Protein AF-A0A8T4U9P0-F1 (afdb_monomer_lite)

Sequence (130 aa):
MNKRGIIFLGFILLGISFLSSMLTSEAIKPYTTTPEECNDGCLVSDKCIGIGQRLMINDTKYYCNQEENITLQKDLGLDCVENYECITLLCGNNKCIKIEKEEITKIEKTYLQKVLEKIKKIFFSLKPTL

Structure (mmCIF, N/CA/C/O backbone):
data_AF-A0A8T4U9P0-F1
#
_entry.id   AF-A0A8T4U9P0-F1
#
loop_
_atom_site.group_PDB
_atom_site.id
_atom_site.type_symbol
_atom_site.label_atom_id
_atom_site.label_alt_id
_atom_site.label_comp_id
_atom_site.label_asym_id
_atom_site.label_entity_id
_atom_site.label_seq_id
_atom_site.pdbx_PDB_ins_code
_atom_site.Cartn_x
_atom_site.Cartn_y
_atom_site.Cartn_z
_atom_site.occupancy
_atom_site.B_iso_or_equiv
_atom_site.auth_seq_id
_atom_site.auth_comp_id
_atom_site.auth_asym_id
_atom_site.auth_atom_id
_atom_site.pdbx_PDB_model_num
ATOM 1 N N . MET A 1 1 ? -3.966 60.603 -72.371 1.00 46.62 1 MET A N 1
ATOM 2 C CA . MET A 1 1 ? -3.757 59.151 -72.158 1.00 46.62 1 MET A CA 1
ATOM 3 C C . MET A 1 1 ? -3.113 58.927 -70.791 1.00 46.62 1 MET A C 1
ATOM 5 O O . MET A 1 1 ? -2.320 59.750 -70.355 1.00 46.62 1 MET A O 1
ATOM 9 N N . ASN A 1 2 ? -3.574 57.893 -70.085 1.00 41.75 2 ASN A N 1
ATOM 10 C CA . ASN A 1 2 ? -3.537 57.707 -68.627 1.00 41.75 2 ASN A CA 1
ATOM 11 C C . ASN A 1 2 ? -2.133 57.597 -67.992 1.00 41.75 2 ASN A C 1
ATOM 13 O O . ASN A 1 2 ? -1.449 56.598 -68.179 1.00 41.75 2 ASN A O 1
ATOM 17 N N . LYS A 1 3 ? -1.779 58.533 -67.097 1.00 50.19 3 LYS A N 1
ATOM 18 C CA . LYS A 1 3 ? -0.671 58.416 -66.116 1.00 50.19 3 LYS A CA 1
ATOM 19 C C . LYS A 1 3 ? -1.106 57.726 -64.804 1.00 50.19 3 LYS A C 1
ATOM 21 O O . LYS A 1 3 ? -0.676 58.105 -63.722 1.00 50.19 3 LYS A O 1
ATOM 26 N N . ARG A 1 4 ? -2.004 56.738 -64.873 1.00 48.19 4 ARG A N 1
ATOM 27 C CA . ARG A 1 4 ? -2.567 56.046 -63.690 1.00 48.19 4 ARG A CA 1
ATOM 28 C C . ARG A 1 4 ? -2.122 54.584 -63.534 1.00 48.19 4 ARG A C 1
ATOM 30 O O . ARG A 1 4 ? -2.615 53.901 -62.650 1.00 48.19 4 ARG A O 1
ATOM 37 N N . GLY A 1 5 ? -1.186 54.108 -64.359 1.00 48.00 5 GLY A N 1
ATOM 38 C CA . GLY A 1 5 ? -0.836 52.681 -64.437 1.00 48.00 5 GLY A CA 1
ATOM 39 C C . GLY A 1 5 ? 0.421 52.212 -63.696 1.00 48.00 5 GLY A C 1
ATOM 40 O O . GLY A 1 5 ? 0.679 51.019 -63.714 1.00 48.00 5 GLY A O 1
ATOM 41 N N . ILE A 1 6 ? 1.222 53.089 -63.076 1.00 50.56 6 ILE A N 1
ATOM 42 C CA . ILE A 1 6 ? 2.560 52.687 -62.571 1.00 50.56 6 ILE A CA 1
ATOM 43 C C . ILE A 1 6 ? 2.696 52.780 -61.040 1.00 50.56 6 ILE A C 1
ATOM 45 O O . ILE A 1 6 ? 3.602 52.190 -60.465 1.00 50.56 6 ILE A O 1
ATOM 49 N N . ILE A 1 7 ? 1.767 53.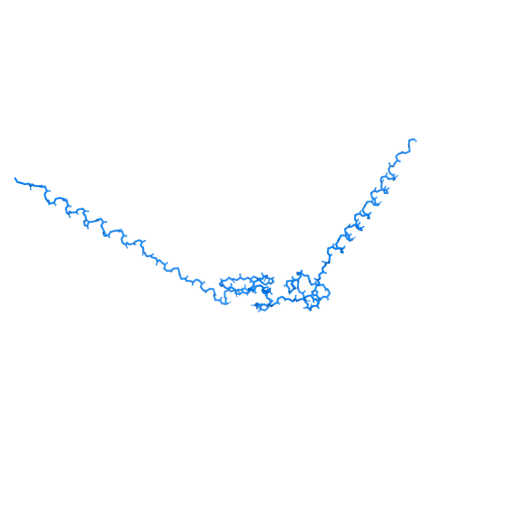428 -60.332 1.00 48.06 7 ILE A N 1
ATOM 50 C CA . ILE A 1 7 ? 1.916 53.644 -58.877 1.00 48.06 7 ILE A CA 1
ATOM 51 C C . ILE A 1 7 ? 1.301 52.506 -58.031 1.00 48.06 7 ILE A C 1
ATOM 53 O O . ILE A 1 7 ? 1.593 52.394 -56.846 1.00 48.06 7 ILE A O 1
ATOM 57 N N . PHE A 1 8 ? 0.528 51.589 -58.625 1.00 43.72 8 PHE A N 1
ATOM 58 C CA . PHE A 1 8 ? -0.126 50.496 -57.881 1.00 43.72 8 PHE A CA 1
ATOM 59 C C . PHE A 1 8 ? 0.629 49.155 -57.859 1.00 43.72 8 PHE A C 1
ATOM 61 O O . PHE A 1 8 ? 0.157 48.207 -57.242 1.00 43.72 8 PHE A O 1
ATOM 68 N N . LEU A 1 9 ? 1.811 49.068 -58.478 1.00 45.38 9 LEU A N 1
ATOM 69 C CA . LEU A 1 9 ? 2.640 47.849 -58.484 1.00 45.38 9 LEU A CA 1
ATOM 70 C C . LEU A 1 9 ? 3.842 47.908 -57.525 1.00 45.38 9 LEU A C 1
ATOM 72 O O . LEU A 1 9 ? 4.538 46.912 -57.365 1.00 45.38 9 LEU A O 1
ATOM 76 N N . GLY A 1 10 ? 4.075 49.043 -56.857 1.00 41.78 10 GLY A N 1
ATOM 77 C CA . GLY A 1 10 ? 5.191 49.205 -55.913 1.00 41.78 10 GLY A CA 1
ATOM 78 C C . GLY A 1 10 ? 4.884 48.793 -54.469 1.00 41.78 10 GLY A C 1
ATOM 79 O O . GLY A 1 10 ? 5.791 48.410 -53.740 1.00 41.78 10 GLY A O 1
ATOM 80 N N . PHE A 1 11 ? 3.617 48.829 -54.045 1.00 44.41 11 PHE A N 1
ATOM 81 C CA . PHE A 1 11 ? 3.250 48.556 -52.647 1.00 44.41 11 PHE A CA 1
ATOM 82 C C . PHE A 1 11 ? 2.800 47.116 -52.374 1.00 44.41 11 PHE A C 1
ATOM 84 O O . PHE A 1 11 ? 2.769 46.705 -51.218 1.00 44.41 11 PHE A O 1
ATOM 91 N N . ILE A 1 12 ? 2.521 46.316 -53.407 1.00 48.03 12 ILE A N 1
ATOM 92 C CA . ILE A 1 12 ? 2.149 44.902 -53.226 1.00 48.03 12 ILE A CA 1
ATOM 93 C C . ILE A 1 12 ? 3.392 44.008 -53.038 1.00 48.03 12 ILE A C 1
ATOM 95 O O . ILE A 1 12 ? 3.284 42.932 -52.467 1.00 48.03 12 ILE A O 1
ATOM 99 N N . LEU A 1 13 ? 4.595 44.461 -53.413 1.00 47.94 13 LEU A N 1
ATOM 100 C CA . LEU A 1 13 ? 5.828 43.658 -53.306 1.00 47.94 13 LEU A CA 1
ATOM 101 C C . LEU A 1 13 ? 6.723 43.974 -52.094 1.00 47.94 13 LEU A C 1
ATOM 103 O O . LEU A 1 13 ? 7.715 43.282 -51.894 1.00 47.94 13 LEU A O 1
ATOM 107 N N . LEU A 1 14 ? 6.375 44.955 -51.255 1.00 47.16 14 LEU A N 1
ATOM 108 C CA . LEU A 1 14 ? 7.097 45.225 -49.996 1.00 47.16 14 LEU A CA 1
ATOM 109 C C . LEU A 1 14 ? 6.335 44.780 -48.737 1.00 47.16 14 LEU A C 1
ATOM 111 O O . LEU A 1 14 ? 6.877 44.858 -47.641 1.00 47.16 14 LEU A O 1
ATOM 115 N N . GLY A 1 15 ? 5.097 44.297 -48.880 1.00 44.84 15 GLY A N 1
ATOM 116 C CA . GLY A 1 15 ? 4.279 43.813 -47.760 1.00 44.84 15 GLY A CA 1
ATOM 117 C C . GLY A 1 15 ? 4.264 42.293 -47.571 1.00 44.84 15 GLY A C 1
ATOM 118 O O . GLY A 1 15 ? 3.784 41.821 -46.547 1.00 44.84 15 GLY A O 1
ATOM 119 N N . ILE A 1 16 ? 4.772 41.514 -48.533 1.00 49.44 16 ILE A N 1
ATOM 120 C CA . ILE A 1 16 ? 4.684 40.039 -48.500 1.00 49.44 16 ILE A CA 1
ATOM 121 C C . ILE A 1 16 ? 5.983 39.403 -47.971 1.00 49.44 16 ILE A C 1
ATOM 123 O O . ILE A 1 16 ? 5.992 38.253 -47.550 1.00 49.44 16 ILE A O 1
ATOM 127 N N . SER A 1 17 ? 7.082 40.152 -47.897 1.00 48.34 17 SER A N 1
ATOM 128 C CA . SER A 1 17 ? 8.382 39.636 -47.447 1.00 48.34 17 SER A CA 1
ATOM 129 C C . SER A 1 17 ? 8.629 39.729 -45.934 1.00 48.34 17 SER A C 1
ATOM 131 O O . SER A 1 17 ? 9.689 39.308 -45.486 1.00 48.34 17 SER A O 1
ATOM 133 N N . PHE A 1 18 ? 7.676 40.222 -45.131 1.00 48.38 18 PHE A N 1
ATOM 134 C CA . PHE A 1 18 ? 7.869 40.386 -43.677 1.00 48.38 18 PHE A CA 1
ATOM 135 C C . PHE A 1 18 ? 6.877 39.640 -42.773 1.00 48.38 18 PHE A C 1
ATOM 137 O O . PHE A 1 18 ? 6.919 39.826 -41.560 1.00 48.38 18 PHE A O 1
ATOM 144 N N . LEU A 1 19 ? 6.022 38.763 -43.316 1.00 48.84 19 LEU A N 1
ATOM 145 C CA . LEU A 1 19 ? 5.165 37.889 -42.494 1.00 48.84 19 LEU A CA 1
ATOM 146 C C . LEU A 1 19 ? 5.548 36.401 -42.513 1.00 48.84 19 LEU A C 1
ATOM 148 O O . LEU A 1 19 ? 4.909 35.610 -41.827 1.00 48.84 19 LEU A O 1
ATOM 152 N N . SER A 1 20 ? 6.602 36.003 -43.232 1.00 51.06 20 SER A N 1
ATOM 153 C CA . SER A 1 20 ? 7.072 34.605 -43.216 1.00 51.06 20 SER A CA 1
ATOM 154 C C . SER A 1 20 ? 8.049 34.277 -42.083 1.00 51.06 20 SER A C 1
ATOM 156 O O . SER A 1 20 ? 8.409 33.116 -41.923 1.00 51.06 20 SER A O 1
ATOM 158 N N . SER A 1 21 ? 8.465 35.253 -41.273 1.00 52.66 21 SER A N 1
ATOM 159 C CA . SER A 1 21 ? 9.532 35.053 -40.278 1.00 52.66 21 SER A CA 1
ATOM 160 C C . SER A 1 21 ? 9.048 34.663 -38.874 1.00 52.66 21 SER A C 1
ATOM 162 O O . SER A 1 21 ? 9.879 34.516 -37.990 1.00 52.66 21 SER A O 1
ATOM 164 N N . MET A 1 22 ? 7.737 34.525 -38.634 1.00 55.31 22 MET A N 1
ATOM 165 C CA . MET A 1 22 ? 7.180 34.299 -37.281 1.00 55.31 22 MET A CA 1
ATOM 166 C C . MET A 1 22 ? 6.456 32.954 -37.103 1.00 55.31 22 MET A C 1
ATOM 168 O O . MET A 1 22 ? 5.730 32.764 -36.134 1.00 55.31 22 MET A O 1
ATOM 172 N N . LEU A 1 23 ? 6.682 31.990 -38.000 1.00 54.91 23 LEU A N 1
ATOM 173 C CA . LEU A 1 23 ? 6.375 30.578 -37.745 1.00 54.91 23 LEU A CA 1
ATOM 174 C C . LEU A 1 23 ? 7.653 29.738 -37.797 1.00 54.91 23 LEU A C 1
ATOM 176 O O . LEU A 1 23 ? 7.744 28.744 -38.510 1.00 54.91 23 LEU A O 1
ATOM 180 N N . THR A 1 24 ? 8.659 30.100 -37.008 1.00 55.25 24 THR A N 1
ATOM 181 C CA . THR A 1 24 ? 9.516 29.048 -36.464 1.00 55.25 24 THR A CA 1
ATOM 182 C C . THR A 1 24 ? 8.717 28.407 -35.342 1.00 55.25 24 THR A C 1
ATOM 184 O O . THR A 1 24 ? 8.703 28.905 -34.218 1.00 55.25 24 THR A O 1
ATOM 187 N N . SER A 1 25 ? 7.994 27.327 -35.659 1.00 57.88 25 SER A N 1
ATOM 188 C CA . SER A 1 25 ? 7.612 26.377 -34.623 1.00 57.88 25 SER A CA 1
ATOM 189 C C . SER A 1 25 ? 8.926 25.856 -34.058 1.00 57.88 25 SER A C 1
ATOM 191 O O . SER A 1 25 ? 9.577 25.002 -34.665 1.00 57.88 25 SER A O 1
ATOM 193 N N . GLU A 1 26 ? 9.369 26.417 -32.939 1.00 62.50 26 GLU A N 1
ATOM 194 C CA . GLU A 1 26 ? 10.294 25.699 -32.085 1.00 62.50 26 GLU A CA 1
ATOM 195 C C . GLU A 1 26 ? 9.592 24.381 -31.791 1.00 62.50 26 GLU A C 1
ATOM 197 O O . GLU A 1 26 ? 8.549 24.335 -31.136 1.00 62.50 26 GLU A O 1
ATOM 202 N N . ALA A 1 27 ? 10.083 23.319 -32.429 1.00 55.69 27 ALA A N 1
ATOM 203 C CA . ALA A 1 27 ? 9.659 21.976 -32.130 1.00 55.69 27 ALA A CA 1
ATOM 204 C C . ALA A 1 27 ? 9.871 21.830 -30.628 1.00 55.69 27 ALA A C 1
ATOM 206 O O . ALA A 1 27 ? 11.012 21.865 -30.164 1.00 55.69 27 ALA A O 1
ATOM 207 N N . ILE A 1 28 ? 8.771 21.756 -29.879 1.00 61.12 28 ILE A N 1
ATOM 208 C CA . ILE A 1 28 ? 8.791 21.412 -28.466 1.00 61.12 28 ILE A CA 1
ATOM 209 C C . ILE A 1 28 ? 9.547 20.090 -28.437 1.00 61.12 28 ILE A C 1
ATOM 211 O O . ILE A 1 28 ? 9.018 19.070 -28.885 1.00 61.12 28 ILE A O 1
ATOM 215 N N . LYS A 1 29 ? 10.824 20.116 -28.033 1.00 59.75 29 LYS A N 1
ATOM 216 C CA . LYS A 1 29 ? 11.566 18.880 -27.822 1.00 59.75 29 LYS A CA 1
ATOM 217 C C . LYS A 1 29 ? 10.728 18.110 -26.808 1.00 59.75 29 LYS A C 1
ATOM 219 O O . LYS A 1 29 ? 10.458 18.680 -25.748 1.00 59.75 29 LYS A O 1
ATOM 224 N N . PRO A 1 30 ? 10.260 16.891 -27.126 1.00 57.81 30 PRO A N 1
ATOM 225 C CA . PRO A 1 30 ? 9.578 16.092 -26.129 1.00 57.81 30 PRO A CA 1
ATOM 226 C C . PRO A 1 30 ? 10.556 15.973 -24.966 1.00 57.81 30 PRO A C 1
ATOM 228 O O . PRO A 1 30 ? 11.691 15.530 -25.151 1.00 57.81 30 PRO A O 1
ATOM 231 N N . TYR A 1 31 ? 10.160 16.486 -23.804 1.00 57.97 31 TYR A N 1
ATOM 232 C CA . TYR A 1 31 ? 10.914 16.290 -22.580 1.00 57.97 31 TYR A CA 1
ATOM 233 C C . TYR A 1 31 ? 10.700 14.821 -22.223 1.00 57.97 31 TYR A C 1
ATOM 235 O O . TYR A 1 31 ? 9.754 14.470 -21.530 1.00 57.97 31 TYR A O 1
ATOM 243 N N . THR A 1 32 ? 11.486 13.940 -22.839 1.00 54.69 32 THR A N 1
ATOM 244 C CA . THR A 1 32 ? 11.608 12.552 -22.410 1.00 54.69 32 THR A CA 1
ATOM 245 C C . THR A 1 32 ? 12.366 12.593 -21.103 1.00 54.69 32 THR A C 1
ATOM 247 O O . THR A 1 32 ? 13.595 12.644 -21.110 1.00 54.69 32 THR A O 1
ATOM 250 N N . THR A 1 33 ? 11.616 12.637 -20.008 1.00 55.56 33 THR A N 1
ATOM 251 C CA . THR A 1 33 ? 12.118 12.423 -18.657 1.00 55.56 33 THR A CA 1
ATOM 252 C C . THR A 1 33 ? 12.776 11.050 -18.651 1.00 55.56 33 THR A C 1
ATOM 254 O O . THR A 1 33 ? 12.108 10.028 -18.825 1.00 55.56 33 THR A O 1
ATOM 257 N N . THR A 1 34 ? 14.102 11.005 -18.574 1.00 58.78 34 THR A N 1
ATOM 258 C CA . THR A 1 34 ? 14.816 9.731 -18.479 1.00 58.78 34 THR A CA 1
ATOM 259 C C . THR A 1 34 ? 14.613 9.153 -17.073 1.00 58.78 34 THR A C 1
ATOM 261 O O . THR A 1 34 ? 14.363 9.905 -16.131 1.00 58.78 34 THR A O 1
ATOM 264 N N . PRO A 1 35 ? 14.717 7.824 -16.879 1.00 55.56 35 PRO A N 1
ATOM 265 C CA . PRO A 1 35 ? 14.623 7.219 -15.547 1.00 55.56 35 PRO A CA 1
ATOM 266 C C . PRO A 1 35 ? 15.602 7.820 -14.523 1.00 55.56 35 PRO A C 1
ATOM 268 O O . PRO A 1 35 ? 15.295 7.838 -13.340 1.00 55.56 35 PRO A O 1
ATOM 271 N N . GLU A 1 36 ? 16.737 8.364 -14.980 1.00 62.25 36 GLU A N 1
ATOM 272 C CA . GLU A 1 36 ? 17.727 9.070 -14.150 1.00 62.25 36 GLU A CA 1
ATOM 273 C C . GLU A 1 36 ? 17.233 10.415 -13.575 1.00 62.25 36 GLU A C 1
ATOM 275 O O . GLU A 1 36 ? 17.873 10.954 -12.677 1.00 62.25 36 GLU A O 1
ATOM 280 N N . GLU A 1 37 ? 16.120 10.981 -14.055 1.00 68.00 37 GLU A N 1
ATOM 281 C CA . GLU A 1 37 ? 15.611 12.278 -13.577 1.00 68.00 37 GLU A CA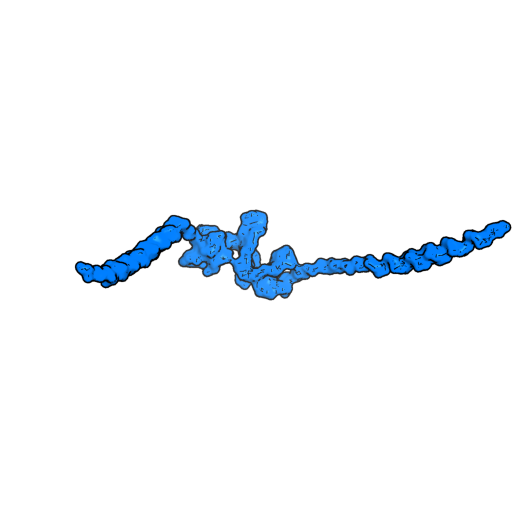 1
ATOM 282 C C . GLU A 1 37 ? 14.636 12.163 -12.396 1.00 68.00 37 GLU A C 1
ATOM 284 O O . GLU A 1 37 ? 14.404 13.151 -11.692 1.00 68.00 37 GLU A O 1
ATOM 289 N N . CYS A 1 38 ? 14.082 10.975 -12.135 1.00 80.00 38 CYS A N 1
ATOM 290 C CA . CYS A 1 38 ? 13.216 10.758 -10.979 1.00 80.00 38 CYS A CA 1
ATOM 291 C C . CYS A 1 38 ? 14.050 10.424 -9.741 1.00 80.00 38 CYS A C 1
ATOM 293 O O . CYS A 1 38 ? 14.062 9.289 -9.284 1.00 80.00 38 CYS A O 1
ATOM 295 N N . ASN A 1 39 ? 14.736 11.430 -9.194 1.00 81.62 39 ASN A N 1
ATOM 296 C CA . ASN A 1 39 ? 15.376 11.300 -7.886 1.00 81.62 39 ASN A CA 1
ATOM 297 C C . ASN A 1 39 ? 14.297 11.021 -6.823 1.00 81.62 39 ASN A C 1
ATOM 299 O O . ASN A 1 39 ? 13.367 11.820 -6.678 1.00 81.62 39 ASN A O 1
ATOM 303 N N . ASP A 1 40 ? 14.427 9.909 -6.096 1.00 85.00 40 ASP A N 1
ATOM 304 C CA . ASP A 1 40 ? 13.546 9.489 -5.000 1.00 85.00 40 ASP A CA 1
ATOM 305 C C . ASP A 1 40 ? 12.095 9.164 -5.429 1.00 85.00 40 ASP A C 1
ATOM 307 O O . ASP A 1 40 ? 11.115 9.531 -4.761 1.00 85.00 40 ASP A O 1
ATOM 311 N N . GLY A 1 41 ? 11.918 8.473 -6.561 1.00 92.56 41 GLY A N 1
ATOM 312 C CA . GLY A 1 41 ? 10.588 8.105 -7.047 1.00 92.56 41 GLY A CA 1
ATOM 313 C C . GLY A 1 41 ? 10.564 7.207 -8.281 1.00 92.56 41 GLY A C 1
ATOM 314 O O . GLY A 1 41 ? 11.583 6.742 -8.767 1.00 92.56 41 GLY A O 1
ATOM 315 N N . CYS A 1 42 ? 9.365 6.970 -8.811 1.00 93.12 42 CYS A N 1
ATOM 316 C CA . CYS A 1 42 ? 9.153 6.116 -9.977 1.00 93.12 42 CYS A CA 1
ATOM 317 C C . CYS A 1 42 ? 8.767 6.943 -11.206 1.00 93.12 42 CYS A C 1
ATOM 319 O O . CYS A 1 42 ? 7.914 7.830 -11.120 1.00 93.12 42 CYS A O 1
ATOM 321 N N . LEU A 1 43 ? 9.318 6.599 -12.371 1.00 92.19 43 LEU A N 1
ATOM 322 C CA . LEU A 1 43 ? 8.917 7.173 -13.657 1.00 92.19 43 LEU A CA 1
ATOM 323 C C . LEU A 1 43 ? 7.711 6.418 -14.241 1.00 92.19 43 LEU A C 1
ATOM 325 O O . LEU A 1 43 ? 7.781 5.216 -14.495 1.00 92.19 43 LEU A O 1
ATOM 329 N N . VAL A 1 44 ? 6.607 7.124 -14.501 1.00 90.56 44 VAL A N 1
ATOM 330 C CA . VAL A 1 44 ? 5.394 6.577 -15.130 1.00 90.56 44 VAL A CA 1
ATOM 331 C C . VAL A 1 44 ? 4.890 7.538 -16.203 1.00 90.56 44 VAL A C 1
ATOM 333 O O . VAL A 1 44 ? 4.448 8.640 -15.881 1.00 90.56 44 VAL A O 1
ATOM 336 N N . SER A 1 45 ? 4.912 7.114 -17.472 1.00 84.19 45 SER A N 1
ATOM 337 C CA . SER A 1 45 ? 4.421 7.898 -18.623 1.00 84.19 45 SER A CA 1
ATOM 338 C C . SER A 1 45 ? 4.901 9.359 -18.598 1.00 84.19 45 SER A C 1
ATOM 340 O O . SER A 1 45 ? 4.090 10.286 -18.605 1.00 84.19 45 SER A O 1
ATOM 342 N N . ASP A 1 46 ? 6.219 9.539 -18.485 1.00 85.44 46 ASP A N 1
ATOM 343 C CA . ASP A 1 46 ? 6.928 10.829 -18.439 1.00 85.44 46 ASP A CA 1
ATOM 344 C C . ASP A 1 46 ? 6.703 11.672 -17.168 1.00 85.44 46 ASP A C 1
ATOM 346 O O . ASP A 1 46 ? 7.124 12.828 -17.091 1.00 85.44 46 ASP A O 1
ATOM 350 N N . LYS A 1 47 ? 6.072 11.109 -16.131 1.00 88.12 47 LYS A N 1
ATOM 351 C CA . LYS A 1 47 ? 5.898 11.764 -14.827 1.00 88.12 47 LYS A CA 1
ATOM 352 C C . LYS A 1 47 ? 6.622 11.009 -13.726 1.00 88.12 47 LYS A C 1
ATOM 354 O O . LYS A 1 47 ? 6.443 9.803 -13.582 1.00 88.12 47 LYS A O 1
ATOM 359 N N . CYS A 1 48 ? 7.358 11.742 -12.899 1.00 91.50 48 CYS A N 1
ATOM 360 C CA . CYS A 1 48 ? 7.865 11.217 -11.640 1.00 91.50 48 CYS A CA 1
ATOM 361 C C . CYS A 1 48 ? 6.749 11.212 -10.593 1.00 91.50 48 CYS A C 1
ATOM 363 O O . CYS A 1 48 ? 6.072 12.223 -10.382 1.00 91.50 48 CYS A O 1
ATOM 365 N N . ILE A 1 49 ? 6.565 10.070 -9.943 1.00 93.44 49 ILE A N 1
ATOM 366 C CA . ILE A 1 49 ? 5.695 9.906 -8.780 1.00 93.44 49 ILE A CA 1
ATOM 367 C C . ILE A 1 49 ? 6.539 9.539 -7.562 1.00 93.44 49 ILE A C 1
ATOM 369 O O . ILE A 1 49 ? 7.538 8.836 -7.689 1.00 93.44 49 ILE A O 1
ATOM 373 N N . GLY A 1 50 ? 6.144 10.010 -6.383 1.00 95.00 50 GLY A N 1
ATOM 374 C CA . GLY A 1 50 ? 6.901 9.755 -5.156 1.00 95.00 50 GLY A CA 1
ATOM 375 C C . GLY A 1 50 ? 6.720 8.330 -4.628 1.00 95.00 50 GLY A C 1
ATOM 376 O O . GLY A 1 50 ? 5.713 7.673 -4.907 1.00 95.00 50 GLY A O 1
ATOM 377 N N . ILE A 1 51 ? 7.661 7.874 -3.800 1.00 95.94 51 ILE A N 1
ATOM 378 C CA . ILE A 1 51 ? 7.535 6.620 -3.041 1.00 95.94 51 ILE A CA 1
ATOM 379 C C . ILE A 1 51 ? 6.213 6.607 -2.254 1.00 95.94 51 ILE A C 1
ATOM 381 O O . ILE A 1 51 ? 5.790 7.601 -1.662 1.00 95.94 51 ILE A O 1
ATOM 385 N N . GLY A 1 52 ? 5.522 5.470 -2.284 1.00 96.31 52 GLY A N 1
ATOM 386 C CA . GLY A 1 52 ? 4.207 5.261 -1.682 1.00 96.31 52 GLY A CA 1
ATOM 387 C C . GLY A 1 52 ? 3.038 5.836 -2.485 1.00 96.31 52 GLY A C 1
ATOM 388 O O . GLY A 1 52 ? 1.877 5.561 -2.162 1.00 96.31 52 GLY A O 1
ATOM 389 N N . GLN A 1 53 ? 3.298 6.595 -3.556 1.00 97.06 53 GLN A N 1
ATOM 390 C CA . GLN A 1 53 ? 2.238 7.094 -4.421 1.00 97.06 53 GLN A CA 1
ATOM 391 C C . GLN A 1 53 ? 1.572 5.935 -5.163 1.00 97.06 53 GLN A C 1
ATOM 393 O O . GLN A 1 53 ? 2.225 5.100 -5.791 1.00 97.06 53 GLN A O 1
ATOM 398 N N . ARG A 1 54 ? 0.241 5.893 -5.075 1.00 96.75 54 ARG A N 1
ATOM 399 C CA . ARG A 1 54 ? -0.601 4.859 -5.680 1.00 96.75 54 ARG A CA 1
ATOM 400 C C . ARG A 1 54 ? -1.078 5.286 -7.055 1.00 96.75 54 ARG A C 1
ATOM 402 O O . ARG A 1 54 ? -1.366 6.459 -7.289 1.00 96.75 54 ARG A O 1
ATOM 409 N N . LEU A 1 55 ? -1.246 4.306 -7.926 1.00 95.56 55 LEU A N 1
ATOM 410 C CA . LEU A 1 55 ? -1.695 4.499 -9.292 1.00 95.56 55 LEU A CA 1
ATOM 411 C C . LEU A 1 55 ? -2.596 3.342 -9.731 1.00 95.56 55 LEU A C 1
ATOM 413 O O . LEU A 1 55 ? -2.584 2.256 -9.150 1.00 95.56 55 LEU A O 1
ATOM 417 N N . MET A 1 56 ? -3.391 3.598 -10.764 1.00 96.44 56 MET A N 1
ATOM 418 C CA . MET A 1 56 ? -4.257 2.611 -11.394 1.00 96.44 56 MET A CA 1
ATOM 419 C C . MET A 1 56 ? -3.887 2.525 -12.872 1.00 96.44 56 MET A C 1
ATOM 421 O O . MET A 1 56 ? -3.964 3.526 -13.580 1.00 96.44 56 MET A O 1
ATOM 425 N N . ILE A 1 57 ? -3.466 1.344 -13.318 1.00 93.38 57 ILE A N 1
ATOM 426 C CA . ILE A 1 57 ? -3.129 1.056 -14.715 1.00 93.38 57 ILE A CA 1
ATOM 427 C C . ILE A 1 57 ? -4.000 -0.122 -15.138 1.00 93.38 57 ILE A C 1
ATOM 429 O O . ILE A 1 57 ? -3.881 -1.197 -14.556 1.00 93.38 57 ILE A O 1
ATOM 433 N N . ASN A 1 58 ? -4.874 0.074 -16.131 1.00 94.69 58 ASN A N 1
ATOM 434 C CA . ASN A 1 58 ? -5.780 -0.966 -16.643 1.00 94.69 58 ASN A CA 1
ATOM 435 C C . ASN A 1 58 ? -6.540 -1.691 -15.512 1.00 94.69 58 ASN A C 1
ATOM 437 O O . ASN A 1 58 ? -6.433 -2.907 -15.362 1.00 94.69 58 ASN A O 1
ATOM 441 N N . ASP A 1 59 ? -7.213 -0.919 -14.651 1.00 95.38 59 ASP A N 1
ATOM 442 C CA . ASP A 1 59 ? -7.955 -1.385 -13.463 1.00 95.38 59 ASP A CA 1
ATOM 443 C C . ASP A 1 59 ? -7.132 -2.124 -12.394 1.00 95.38 59 ASP A C 1
ATOM 445 O O . ASP A 1 59 ? -7.659 -2.541 -11.361 1.00 95.38 59 ASP A O 1
ATOM 449 N N . THR A 1 60 ? -5.818 -2.222 -12.580 1.00 97.12 60 THR A N 1
ATOM 450 C CA . THR A 1 60 ? -4.905 -2.846 -11.629 1.00 97.12 60 THR A CA 1
ATOM 451 C C . THR A 1 60 ? -4.239 -1.771 -10.778 1.00 97.12 60 THR A C 1
ATOM 453 O O . THR A 1 60 ? -3.801 -0.732 -11.280 1.00 97.12 60 THR A O 1
ATOM 456 N N . LYS A 1 61 ? -4.200 -1.990 -9.461 1.00 97.69 61 LYS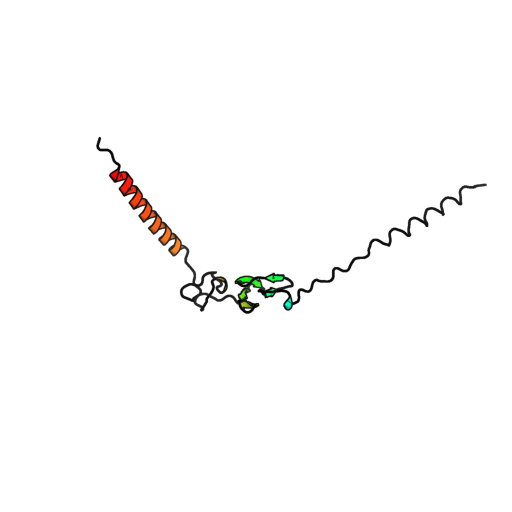 A N 1
ATOM 457 C CA . LYS A 1 61 ? -3.664 -1.020 -8.502 1.00 97.69 61 LYS A CA 1
ATOM 458 C C . LYS A 1 61 ? -2.188 -1.289 -8.243 1.00 97.69 61 LYS A C 1
ATOM 460 O O . LYS A 1 61 ? -1.824 -2.393 -7.843 1.00 97.69 61 LYS A O 1
ATOM 465 N N . TYR A 1 62 ? -1.372 -0.256 -8.391 1.00 98.00 62 TYR A N 1
ATOM 466 C CA . TYR A 1 62 ? 0.061 -0.295 -8.119 1.00 98.00 62 TYR A CA 1
ATOM 467 C C . TYR A 1 62 ? 0.466 0.828 -7.163 1.00 98.00 62 TYR A C 1
ATOM 469 O O . TYR A 1 62 ? -0.322 1.733 -6.864 1.00 98.00 62 TYR A O 1
ATOM 477 N N . TYR A 1 63 ? 1.704 0.771 -6.693 1.00 97.88 63 TYR A N 1
ATOM 478 C CA . TYR A 1 63 ? 2.362 1.824 -5.935 1.00 97.88 63 TYR A CA 1
ATOM 479 C C . TYR A 1 63 ? 3.842 1.919 -6.323 1.00 97.88 63 TYR A C 1
ATOM 481 O O . TYR A 1 63 ? 4.410 0.954 -6.832 1.00 97.88 63 TYR A O 1
ATOM 489 N N . CYS A 1 64 ? 4.457 3.074 -6.082 1.00 97.38 64 CYS A N 1
ATOM 490 C CA . CYS A 1 64 ? 5.909 3.229 -6.155 1.00 97.38 64 CYS A CA 1
ATOM 491 C C . CYS A 1 64 ? 6.550 2.728 -4.854 1.00 97.38 64 CYS A C 1
ATOM 493 O O . CYS A 1 64 ? 6.227 3.252 -3.787 1.00 97.38 64 CYS A O 1
ATOM 495 N N . ASN A 1 65 ? 7.387 1.692 -4.906 1.00 96.00 65 ASN A N 1
ATOM 496 C CA . ASN A 1 65 ? 8.016 1.123 -3.710 1.00 96.00 65 ASN A CA 1
ATOM 497 C C . ASN A 1 65 ? 9.308 1.865 -3.313 1.00 96.00 65 ASN A C 1
ATOM 499 O O . ASN A 1 65 ? 9.686 2.848 -3.946 1.00 96.00 65 ASN A O 1
ATOM 503 N N . GLN A 1 66 ? 9.955 1.422 -2.230 1.00 94.44 66 GLN A N 1
ATOM 504 C CA . GLN A 1 66 ? 11.191 2.039 -1.729 1.00 94.44 66 GLN A CA 1
ATOM 505 C C . GLN A 1 66 ? 12.387 1.805 -2.656 1.00 94.44 66 GLN A C 1
ATOM 507 O O . GLN A 1 66 ? 13.334 2.579 -2.642 1.00 94.44 66 GLN A O 1
ATOM 512 N N . GLU A 1 67 ? 12.328 0.758 -3.475 1.00 94.06 67 GLU A N 1
ATOM 513 C CA . GLU A 1 67 ? 13.304 0.449 -4.513 1.00 94.06 67 GLU A CA 1
ATOM 514 C C . GLU A 1 67 ? 13.006 1.169 -5.839 1.00 94.06 67 GLU A C 1
ATOM 516 O O . GLU A 1 67 ? 13.523 0.752 -6.872 1.00 94.06 67 GLU A O 1
ATOM 521 N N . GLU A 1 68 ? 12.142 2.194 -5.833 1.00 93.88 68 GLU A N 1
ATOM 522 C CA . GLU A 1 68 ? 11.797 3.016 -7.006 1.00 93.88 68 GLU A CA 1
ATOM 523 C C . GLU A 1 68 ? 11.166 2.214 -8.164 1.00 93.88 68 GLU A C 1
ATOM 525 O O . GLU A 1 68 ? 11.199 2.597 -9.334 1.00 93.88 68 GLU A O 1
ATOM 530 N N . ASN A 1 69 ? 10.516 1.097 -7.830 1.00 94.12 69 ASN A N 1
ATOM 531 C CA . ASN A 1 69 ? 9.805 0.233 -8.762 1.00 94.12 69 ASN A CA 1
ATOM 532 C C . ASN A 1 69 ? 8.286 0.339 -8.606 1.00 94.12 69 ASN A C 1
ATOM 534 O O . ASN A 1 69 ? 7.729 0.374 -7.503 1.00 94.12 69 ASN A O 1
ATOM 538 N N . ILE A 1 70 ? 7.588 0.268 -9.739 1.00 96.19 70 ILE A N 1
ATOM 539 C CA . ILE A 1 70 ? 6.133 0.120 -9.763 1.00 96.19 70 ILE A CA 1
ATOM 540 C C . ILE A 1 70 ? 5.762 -1.306 -9.361 1.00 96.19 70 ILE A C 1
ATOM 542 O O . ILE A 1 70 ? 6.037 -2.267 -10.078 1.00 96.19 70 ILE A O 1
ATOM 546 N N . THR A 1 71 ? 5.105 -1.433 -8.212 1.00 97.31 71 THR A N 1
ATOM 547 C CA . THR A 1 71 ? 4.768 -2.715 -7.586 1.00 97.31 71 THR A CA 1
ATOM 548 C C . THR A 1 71 ? 3.263 -2.857 -7.419 1.00 97.31 71 THR A C 1
ATOM 550 O O . THR A 1 71 ? 2.559 -1.884 -7.154 1.00 97.31 71 THR A O 1
ATOM 553 N N . LEU A 1 72 ? 2.745 -4.074 -7.594 1.00 98.25 72 LEU A N 1
ATOM 554 C CA . LEU A 1 72 ? 1.328 -4.370 -7.399 1.00 98.25 72 LEU A CA 1
ATOM 555 C C . LEU A 1 72 ? 0.937 -4.147 -5.935 1.00 98.25 72 LEU A C 1
ATOM 557 O O . LEU A 1 72 ? 1.634 -4.592 -5.024 1.00 98.25 72 LEU A O 1
ATOM 561 N N . GLN A 1 73 ? -0.211 -3.517 -5.706 1.00 98.62 73 GLN A N 1
ATOM 562 C CA . GLN A 1 73 ? -0.785 -3.507 -4.371 1.00 98.62 73 GLN A CA 1
ATOM 563 C C . GLN A 1 73 ? -1.256 -4.902 -3.955 1.00 98.62 73 GLN A C 1
ATOM 565 O O . GLN A 1 73 ? -1.786 -5.672 -4.750 1.00 98.62 73 GLN A O 1
ATOM 570 N N . LYS A 1 74 ? -1.103 -5.189 -2.670 1.00 98.50 74 LYS A N 1
ATOM 571 C CA . LYS A 1 74 ? -1.377 -6.462 -2.027 1.00 98.50 74 LYS A CA 1
ATOM 572 C C . LYS A 1 74 ? -2.837 -6.572 -1.590 1.00 98.50 74 LYS A C 1
ATOM 574 O O . LYS A 1 74 ? -3.440 -5.614 -1.089 1.00 98.50 74 LYS A O 1
ATOM 579 N N . ASP A 1 75 ? -3.382 -7.769 -1.761 1.00 98.19 75 ASP A N 1
ATOM 580 C CA . ASP A 1 75 ? -4.712 -8.155 -1.300 1.00 98.19 75 ASP A CA 1
ATOM 581 C C . ASP A 1 75 ? -4.803 -8.274 0.229 1.00 98.19 75 ASP A C 1
ATOM 583 O O . ASP A 1 75 ? -3.807 -8.294 0.953 1.00 98.19 75 ASP A O 1
ATOM 587 N N . LEU A 1 76 ? -6.038 -8.375 0.724 1.00 97.81 76 LEU A N 1
ATOM 588 C CA . LEU A 1 76 ? -6.347 -8.598 2.135 1.00 97.81 76 LEU A CA 1
ATOM 589 C C . LEU A 1 76 ? -5.637 -9.857 2.676 1.00 97.81 76 LEU A C 1
ATOM 591 O O . LEU A 1 76 ? -5.679 -10.918 2.062 1.00 97.81 76 LEU A O 1
ATOM 595 N N . GLY A 1 77 ? -5.027 -9.749 3.856 1.00 97.38 77 GLY A N 1
ATOM 596 C CA . GLY A 1 77 ? -4.347 -10.837 4.567 1.00 97.38 77 GLY A CA 1
ATOM 597 C C . GLY A 1 77 ? -2.884 -11.068 4.170 1.00 97.38 77 GLY A C 1
ATOM 598 O O . GLY A 1 77 ? -2.171 -11.773 4.896 1.00 97.38 77 GLY A O 1
ATOM 599 N N . LEU A 1 78 ? -2.426 -10.465 3.068 1.00 98.44 78 LEU A N 1
ATOM 600 C CA . LEU A 1 78 ? -1.028 -10.522 2.641 1.00 98.44 78 LEU A CA 1
ATOM 601 C C . LEU A 1 78 ? -0.135 -9.645 3.516 1.00 98.44 78 LEU A C 1
ATOM 603 O O . LEU A 1 78 ? -0.597 -8.662 4.095 1.00 98.44 78 LEU A O 1
ATOM 607 N N . ASP A 1 79 ? 1.142 -10.011 3.595 1.00 98.50 79 ASP A N 1
ATOM 608 C CA . ASP A 1 79 ? 2.103 -9.332 4.458 1.00 98.50 79 ASP A CA 1
ATOM 609 C C . ASP A 1 79 ? 2.477 -7.947 3.920 1.00 98.50 79 ASP A C 1
ATOM 611 O O . ASP A 1 79 ? 2.726 -7.783 2.724 1.00 98.50 79 ASP A O 1
ATOM 615 N N . CYS A 1 80 ? 2.557 -6.957 4.802 1.00 98.31 80 CYS A N 1
ATOM 616 C CA . CYS A 1 80 ? 2.870 -5.565 4.477 1.00 98.31 80 CYS A CA 1
ATOM 617 C C . CYS A 1 80 ? 3.713 -4.910 5.574 1.00 98.31 80 CYS A C 1
ATOM 619 O O . CYS A 1 80 ? 3.718 -5.366 6.721 1.00 98.31 80 CYS A O 1
ATOM 621 N N . VAL A 1 81 ? 4.388 -3.818 5.215 1.00 98.00 81 VAL A N 1
ATOM 622 C CA . VAL A 1 81 ? 5.077 -2.919 6.150 1.00 98.00 81 VAL A CA 1
ATOM 623 C C . VAL A 1 81 ? 4.369 -1.566 6.183 1.00 98.00 81 VAL A C 1
ATOM 625 O O . VAL A 1 81 ? 4.107 -1.025 7.253 1.00 98.00 81 VAL A O 1
ATOM 628 N N . GLU A 1 82 ? 3.980 -1.065 5.013 1.00 98.00 82 GLU A N 1
ATOM 629 C CA . GLU A 1 82 ? 3.382 0.249 4.823 1.00 98.00 82 GLU A CA 1
ATOM 630 C C . GLU A 1 82 ? 1.938 0.174 4.310 1.00 98.00 82 GLU A C 1
ATOM 632 O O . GLU A 1 82 ? 1.534 -0.720 3.562 1.00 98.00 82 GLU A O 1
ATOM 637 N N . ASN A 1 83 ? 1.135 1.178 4.666 1.00 98.06 83 ASN A N 1
ATOM 638 C CA . ASN A 1 83 ? -0.288 1.236 4.307 1.00 98.06 83 ASN A CA 1
ATOM 639 C C . ASN A 1 83 ? -0.537 1.270 2.793 1.00 98.06 83 ASN A C 1
ATOM 641 O O . ASN A 1 83 ? -1.528 0.715 2.309 1.00 98.06 83 ASN A O 1
ATOM 645 N N . TYR A 1 84 ? 0.346 1.929 2.039 1.00 97.69 84 TYR A N 1
ATOM 646 C CA . TYR A 1 84 ? 0.217 2.058 0.589 1.00 97.69 84 TYR A CA 1
ATOM 647 C C . TYR A 1 84 ? 0.481 0.744 -0.152 1.00 97.69 84 TYR A C 1
ATOM 649 O O . TYR A 1 84 ? 0.113 0.636 -1.320 1.00 97.69 84 TYR A O 1
ATOM 657 N N . GLU A 1 85 ? 1.066 -0.264 0.497 1.00 98.44 85 GLU A N 1
ATOM 658 C CA . GLU A 1 85 ? 1.229 -1.584 -0.108 1.00 98.44 85 GLU A CA 1
ATOM 659 C C . GLU A 1 85 ? -0.121 -2.282 -0.264 1.00 98.44 85 GLU A C 1
ATOM 661 O O . GLU A 1 85 ? -0.301 -3.064 -1.185 1.00 98.44 85 GLU A O 1
ATOM 666 N N . CYS A 1 86 ? -1.097 -1.982 0.594 1.00 98.38 86 CYS A N 1
ATOM 667 C CA . CYS A 1 86 ? -2.377 -2.675 0.634 1.00 98.38 86 CYS A CA 1
ATOM 668 C C . CYS A 1 86 ? -3.430 -2.022 -0.265 1.00 98.38 86 CYS A C 1
ATOM 670 O O . CYS A 1 86 ? -3.614 -0.798 -0.280 1.00 98.38 86 CYS A O 1
ATOM 672 N N . ILE A 1 87 ? -4.240 -2.839 -0.944 1.00 97.50 87 ILE A N 1
ATOM 673 C CA . ILE A 1 87 ? -5.416 -2.358 -1.688 1.00 97.50 87 ILE A CA 1
ATOM 674 C C . ILE A 1 87 ? -6.385 -1.606 -0.762 1.00 97.50 87 ILE A C 1
ATOM 676 O O . ILE A 1 87 ? -6.999 -0.613 -1.175 1.00 97.50 87 ILE A O 1
ATOM 680 N N . THR A 1 88 ? -6.481 -2.055 0.491 1.00 96.19 88 THR A N 1
ATOM 681 C CA . THR A 1 88 ? -7.340 -1.509 1.550 1.00 96.19 88 THR A CA 1
ATOM 682 C C . THR A 1 88 ? -6.840 -0.205 2.165 1.00 96.19 88 THR A C 1
ATOM 684 O O . THR A 1 88 ? -7.587 0.380 2.943 1.00 96.19 88 THR A O 1
ATOM 687 N N . LEU A 1 89 ? -5.625 0.254 1.825 1.00 95.94 89 LEU A N 1
ATOM 688 C CA . LEU A 1 89 ? -4.930 1.377 2.479 1.00 95.94 89 LEU A CA 1
ATOM 689 C C . LEU A 1 89 ? -4.586 1.164 3.952 1.00 95.94 89 LEU A C 1
ATOM 691 O O . LEU A 1 89 ? -4.325 2.133 4.664 1.00 95.94 89 LEU A O 1
ATOM 695 N N . LEU A 1 90 ? -4.604 -0.076 4.427 1.00 96.69 90 LEU A N 1
ATOM 696 C CA . LEU A 1 90 ? -4.378 -0.335 5.833 1.00 96.69 90 LEU A CA 1
ATOM 697 C C . LEU A 1 90 ? -3.548 -1.593 6.035 1.00 96.69 90 LEU A C 1
ATOM 699 O O . LEU A 1 90 ? -4.003 -2.706 5.765 1.00 96.69 90 LEU A O 1
ATOM 703 N N . CYS A 1 91 ? -2.349 -1.377 6.556 1.00 97.88 91 CYS A N 1
ATOM 704 C CA . CYS A 1 91 ? -1.469 -2.397 7.076 1.00 97.88 91 CYS A CA 1
ATOM 705 C C . CYS A 1 91 ? -1.607 -2.426 8.601 1.00 97.88 91 CYS A C 1
ATOM 707 O O . CYS A 1 91 ? -1.418 -1.416 9.278 1.00 97.88 91 CYS A O 1
ATOM 709 N N . GLY A 1 92 ? -1.972 -3.575 9.157 1.00 96.00 92 GLY A N 1
ATOM 710 C CA . GLY A 1 92 ? -2.120 -3.763 10.594 1.00 96.00 92 GLY A CA 1
ATOM 711 C C . GLY A 1 92 ? -1.648 -5.148 10.993 1.00 96.00 92 GLY A C 1
ATOM 712 O O . GLY A 1 92 ? -1.995 -6.132 10.346 1.00 96.00 92 GLY A O 1
ATOM 713 N N . ASN A 1 93 ? -0.839 -5.229 12.052 1.00 96.88 93 ASN A N 1
ATOM 714 C CA . ASN A 1 93 ? -0.173 -6.472 12.462 1.00 96.88 93 ASN A CA 1
ATOM 715 C C . ASN A 1 93 ? 0.576 -7.140 11.293 1.00 96.88 93 ASN A C 1
ATOM 717 O O . ASN A 1 93 ? 0.471 -8.348 11.086 1.00 96.88 93 ASN A O 1
ATOM 721 N N . ASN A 1 94 ? 1.285 -6.324 10.508 1.00 98.06 94 ASN A N 1
ATOM 722 C CA . ASN A 1 94 ? 2.041 -6.711 9.316 1.00 98.06 94 ASN A CA 1
ATOM 723 C C . ASN A 1 94 ? 1.204 -7.389 8.225 1.00 98.06 94 ASN A C 1
ATOM 725 O O . ASN A 1 94 ? 1.761 -8.077 7.378 1.00 98.06 94 ASN A O 1
ATOM 729 N N . LYS A 1 95 ? -0.124 -7.222 8.235 1.00 98.38 95 LYS A N 1
ATOM 730 C CA . LYS A 1 95 ? -1.023 -7.758 7.214 1.00 98.38 95 LYS A CA 1
ATOM 731 C C . LYS A 1 95 ? -1.954 -6.690 6.676 1.00 98.38 95 LYS A C 1
ATOM 733 O O . LYS A 1 95 ? -2.390 -5.797 7.402 1.00 98.38 95 LYS A O 1
ATOM 738 N N . CYS A 1 96 ? -2.304 -6.806 5.404 1.00 98.38 96 CYS A N 1
ATOM 739 C CA . CYS A 1 96 ? -3.329 -5.965 4.817 1.00 98.38 96 CYS A CA 1
ATOM 740 C C . CYS A 1 96 ? -4.672 -6.300 5.456 1.00 98.38 96 CYS A C 1
ATOM 742 O O . CYS A 1 96 ? -5.145 -7.433 5.373 1.00 98.38 96 CYS A O 1
ATOM 744 N N . ILE A 1 97 ? -5.292 -5.320 6.100 1.00 96.44 97 ILE A N 1
ATOM 745 C CA . ILE A 1 97 ? -6.554 -5.495 6.819 1.00 96.44 97 ILE A CA 1
ATOM 746 C C . ILE A 1 97 ? -7.622 -4.563 6.261 1.00 96.44 97 ILE A C 1
ATOM 748 O O . ILE A 1 97 ? -7.338 -3.566 5.597 1.00 96.44 97 ILE A O 1
ATOM 752 N N . LYS A 1 98 ? -8.878 -4.891 6.542 1.00 94.94 98 LYS A N 1
ATOM 753 C CA . LYS A 1 98 ? -10.032 -4.043 6.271 1.00 94.94 98 LYS A CA 1
ATOM 754 C C . LYS A 1 98 ? -10.721 -3.815 7.602 1.00 94.94 98 LYS A C 1
ATOM 756 O O . LYS A 1 98 ? -11.063 -4.779 8.272 1.00 94.94 98 LYS A O 1
ATOM 761 N N . ILE A 1 99 ? -10.919 -2.555 7.965 1.00 86.88 99 ILE A N 1
ATOM 762 C CA . ILE A 1 99 ? -11.787 -2.221 9.090 1.00 86.88 99 ILE A CA 1
ATOM 763 C C . ILE A 1 99 ? -13.211 -2.174 8.556 1.00 86.88 99 ILE A C 1
ATOM 765 O O . ILE A 1 99 ? -13.509 -1.453 7.595 1.00 86.88 99 ILE A O 1
ATOM 769 N N . GLU A 1 100 ? -14.093 -2.954 9.161 1.00 85.19 100 GLU A N 1
ATOM 770 C CA . GLU A 1 100 ? -15.504 -2.912 8.813 1.00 85.19 100 GLU A CA 1
ATOM 771 C C . GLU A 1 100 ? -16.155 -1.663 9.417 1.00 85.19 100 GLU A C 1
ATOM 773 O O . GLU A 1 100 ? -15.854 -1.248 10.538 1.00 85.19 100 GLU A O 1
ATOM 778 N N . LYS A 1 101 ? -17.082 -1.039 8.679 1.00 80.69 101 LYS A N 1
ATOM 779 C CA . LYS A 1 101 ? -17.809 0.152 9.165 1.00 80.69 101 LYS A CA 1
ATOM 780 C C . LYS A 1 101 ? -18.514 -0.111 10.502 1.00 80.69 101 LYS A C 1
ATOM 782 O O . LYS A 1 101 ? -18.654 0.790 11.329 1.00 80.69 101 LYS A O 1
ATOM 787 N N . GLU A 1 102 ? -18.947 -1.345 10.722 1.00 74.12 102 GLU A N 1
ATOM 788 C CA . GLU A 1 102 ? -19.614 -1.783 11.946 1.00 74.12 102 GLU A CA 1
ATOM 789 C C . GLU A 1 102 ? -18.688 -1.722 13.169 1.00 74.12 102 GLU A C 1
ATOM 791 O O . GLU A 1 102 ? -19.120 -1.309 14.246 1.00 74.12 102 GLU A O 1
ATOM 796 N N . GLU A 1 103 ? -17.395 -2.011 13.008 1.00 76.06 103 GLU A N 1
ATOM 797 C CA . GLU A 1 103 ? -16.420 -1.899 14.095 1.00 76.06 103 GLU A CA 1
ATOM 798 C C . GLU A 1 103 ? -16.171 -0.437 14.485 1.00 76.06 103 GLU A C 1
ATOM 800 O O . GLU A 1 103 ? -16.162 -0.107 15.673 1.00 76.06 103 GLU A O 1
ATOM 805 N N . ILE A 1 104 ? -16.074 0.462 13.501 1.00 77.50 104 ILE A N 1
ATOM 806 C CA . ILE A 1 104 ? -15.907 1.908 13.734 1.00 77.50 104 ILE A CA 1
ATOM 807 C C . ILE A 1 104 ? -17.108 2.463 14.502 1.00 77.50 104 ILE A C 1
ATOM 809 O O . ILE A 1 104 ? -16.946 3.088 15.551 1.00 77.50 104 ILE A O 1
ATOM 813 N N . THR A 1 105 ? -18.327 2.165 14.044 1.00 80.00 105 THR A N 1
ATOM 814 C CA . THR A 1 105 ? -19.547 2.646 14.715 1.00 80.00 105 THR A CA 1
ATOM 815 C C . THR A 1 105 ? -19.695 2.094 16.135 1.00 80.00 105 THR A C 1
ATOM 817 O O . THR A 1 105 ? -20.209 2.784 17.021 1.00 80.00 105 THR A O 1
ATOM 820 N N . LYS A 1 106 ? -19.225 0.869 16.399 1.00 81.88 106 LYS A N 1
ATOM 821 C CA . LYS A 1 106 ? -19.203 0.293 17.750 1.00 81.88 106 LYS A CA 1
ATOM 822 C C . LYS A 1 106 ? -18.231 1.039 18.664 1.00 81.88 106 LYS A C 1
ATOM 824 O O . LYS A 1 106 ? -18.584 1.331 19.812 1.00 81.88 106 LYS A O 1
ATOM 829 N N . ILE A 1 107 ? -17.038 1.373 18.171 1.00 79.62 107 ILE A N 1
ATOM 830 C CA . ILE A 1 107 ? -16.041 2.153 18.916 1.00 79.62 107 ILE A CA 1
ATOM 831 C C . ILE A 1 107 ? -16.588 3.550 19.231 1.00 79.62 107 ILE A C 1
ATOM 833 O O . ILE A 1 107 ? -16.572 3.961 20.394 1.00 79.62 107 ILE A O 1
ATOM 837 N N . GLU A 1 108 ? -17.149 4.242 18.238 1.00 84.38 108 GLU A N 1
ATOM 838 C CA . GLU A 1 108 ? -17.733 5.578 18.405 1.00 84.38 108 GLU A CA 1
ATOM 839 C C . GLU A 1 108 ? -18.853 5.585 19.445 1.00 84.38 108 GLU A C 1
ATOM 841 O O . GLU A 1 108 ? -18.816 6.376 20.389 1.00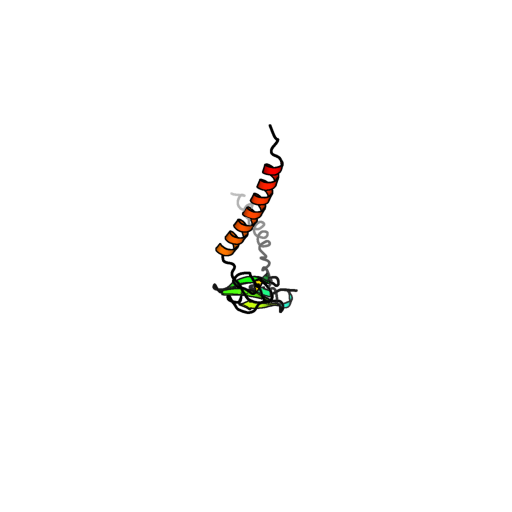 84.38 108 GLU A O 1
ATOM 846 N N . LYS A 1 109 ? -19.816 4.657 19.338 1.00 86.12 109 LYS A N 1
ATOM 847 C CA . LYS A 1 109 ? -20.911 4.527 20.313 1.00 86.12 109 LYS A CA 1
ATOM 848 C C . LYS A 1 109 ? -20.386 4.275 21.720 1.00 86.12 109 LYS A C 1
ATOM 850 O O . LYS A 1 109 ? -20.865 4.890 22.670 1.00 86.12 109 LYS A O 1
ATOM 855 N N . THR A 1 110 ? -19.385 3.409 21.858 1.00 89.81 110 THR A N 1
ATOM 856 C CA . THR A 1 110 ? -18.784 3.089 23.159 1.00 89.81 110 THR A CA 1
ATOM 857 C C . THR A 1 110 ? -18.107 4.317 23.773 1.00 89.81 110 THR A C 1
ATOM 859 O O . THR A 1 110 ? -18.246 4.572 24.972 1.00 89.81 110 THR A O 1
ATOM 862 N N . TYR A 1 111 ? -17.388 5.103 22.970 1.00 89.56 111 TYR A N 1
ATOM 863 C CA . TYR A 1 111 ? -16.733 6.324 23.435 1.00 89.56 111 TYR A CA 1
ATOM 864 C C . TYR A 1 111 ? -17.750 7.407 23.826 1.00 89.56 111 TYR A C 1
ATOM 866 O O . TYR A 1 111 ? -17.682 7.943 24.934 1.00 89.56 111 TYR A O 1
ATOM 874 N N . LEU A 1 112 ? -18.742 7.664 22.968 1.00 90.44 112 LEU A N 1
ATOM 875 C CA . LEU A 1 112 ? -19.835 8.608 23.227 1.00 90.44 112 LEU A CA 1
ATOM 876 C C . LEU A 1 112 ? -20.599 8.261 24.506 1.00 90.44 112 LEU A C 1
ATOM 878 O O . LEU A 1 112 ? -20.849 9.141 25.327 1.00 90.44 112 LEU A O 1
ATOM 882 N N . GLN A 1 113 ? -20.906 6.981 24.727 1.00 91.19 113 GLN A N 1
ATOM 883 C CA . GLN A 1 113 ? -21.552 6.532 25.961 1.00 91.19 113 GLN A CA 1
ATOM 884 C C . GLN A 1 113 ? -20.697 6.834 27.196 1.00 91.19 113 GLN A C 1
ATOM 886 O O . GLN A 1 113 ? -21.212 7.362 28.178 1.00 91.19 113 GLN A O 1
ATOM 891 N N . LYS A 1 114 ? -19.382 6.585 27.150 1.00 91.06 114 LYS A N 1
ATOM 892 C CA . LYS A 1 114 ? -18.480 6.900 28.272 1.00 91.06 114 LYS A CA 1
ATOM 893 C C . LYS A 1 114 ? -18.436 8.396 28.586 1.00 91.06 114 LYS A C 1
ATOM 895 O O . LYS A 1 114 ? -18.408 8.770 29.759 1.00 91.06 114 LYS A O 1
ATOM 900 N N . VAL A 1 115 ? -18.421 9.248 27.562 1.00 92.00 115 VAL A N 1
ATOM 901 C CA . VAL A 1 115 ? -18.445 10.708 27.736 1.00 92.00 115 VAL A CA 1
ATOM 902 C C . VAL A 1 115 ? -19.781 11.158 28.326 1.00 92.00 115 VAL A C 1
ATOM 904 O O . VAL A 1 115 ? -19.791 11.899 29.309 1.00 92.00 115 VAL A O 1
ATOM 907 N N . LEU A 1 116 ? -20.900 10.657 27.797 1.00 91.12 116 LEU A N 1
ATOM 908 C CA . LEU A 1 116 ? -22.236 10.969 28.308 1.00 91.12 116 LEU A CA 1
ATOM 909 C C . LEU A 1 116 ? -22.399 10.565 29.777 1.00 91.12 116 LEU A C 1
ATOM 911 O O . LEU A 1 116 ? -22.934 11.340 30.564 1.00 91.12 116 LEU A O 1
ATOM 915 N N . GLU A 1 117 ? -21.894 9.399 30.178 1.00 93.31 117 GLU A N 1
ATOM 916 C CA . GLU A 1 117 ? -21.944 8.959 31.575 1.00 93.31 117 GLU A CA 1
ATOM 917 C C . GLU A 1 117 ? -21.114 9.853 32.509 1.00 93.31 117 GLU A C 1
ATOM 919 O O . GLU A 1 117 ? -21.542 10.152 33.626 1.00 93.31 117 GLU A O 1
ATOM 924 N N . LYS A 1 118 ? -19.958 10.358 32.055 1.00 91.06 118 LYS A N 1
ATOM 925 C CA . LYS A 1 118 ? -19.194 11.358 32.820 1.00 91.06 118 LYS A CA 1
ATOM 926 C C . LYS A 1 118 ? -19.967 12.671 32.966 1.00 91.06 118 LYS A C 1
ATOM 928 O O . LYS A 1 118 ? -20.028 13.207 34.069 1.00 91.06 118 LYS A O 1
ATOM 933 N N . ILE A 1 119 ? -20.588 13.160 31.890 1.00 91.62 119 ILE A N 1
ATOM 934 C CA . ILE A 1 119 ? -21.373 14.405 31.906 1.00 91.62 119 ILE A CA 1
ATOM 935 C C . ILE A 1 119 ? -22.585 14.274 32.833 1.00 91.62 119 ILE A C 1
ATOM 937 O O . ILE A 1 119 ? -22.830 15.167 33.642 1.00 91.62 119 ILE A O 1
ATOM 941 N N . LYS A 1 120 ? -23.310 13.149 32.778 1.00 89.50 120 LYS A N 1
ATOM 942 C CA . LYS A 1 120 ? -24.435 12.880 33.685 1.00 89.50 120 LYS A CA 1
ATOM 943 C C . LYS A 1 120 ? -23.999 12.936 35.144 1.00 89.50 120 LYS A C 1
ATOM 945 O O . LYS A 1 120 ? -24.651 13.611 35.931 1.00 89.50 120 LYS A O 1
ATOM 950 N N . LYS A 1 121 ? -22.892 12.276 35.509 1.00 88.81 121 LYS A N 1
ATOM 951 C CA . LYS A 1 121 ? -22.372 12.313 36.887 1.00 88.81 121 LYS A CA 1
ATOM 952 C C . LYS A 1 121 ? -22.099 13.741 37.356 1.00 88.81 121 LYS A C 1
ATOM 954 O O . LYS A 1 121 ? -22.517 14.094 38.449 1.00 88.81 121 LYS A O 1
ATOM 959 N N . ILE A 1 122 ? -21.481 14.568 36.512 1.00 88.75 122 ILE A N 1
ATOM 960 C CA . ILE A 1 122 ? -21.216 15.979 36.826 1.00 88.75 122 ILE A CA 1
ATOM 961 C C . ILE A 1 122 ? -22.529 16.745 37.044 1.00 88.75 122 ILE A C 1
ATOM 963 O O . ILE A 1 122 ? -22.680 17.421 38.05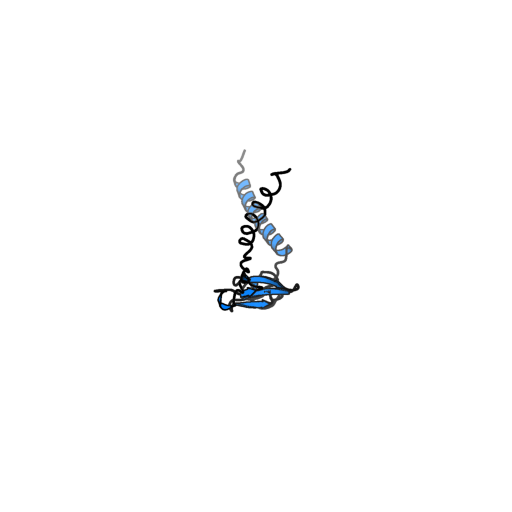7 1.00 88.75 122 ILE A O 1
ATOM 967 N N . PHE A 1 123 ? -23.505 16.595 36.145 1.00 84.81 123 PHE A N 1
ATOM 968 C CA . PHE A 1 123 ? -24.809 17.256 36.270 1.00 84.81 123 PHE A CA 1
ATOM 969 C C . PHE A 1 123 ? -25.587 16.826 37.523 1.00 84.81 123 PHE A C 1
ATOM 971 O O . PHE A 1 123 ? -26.204 17.661 38.178 1.00 84.81 123 PHE A O 1
ATOM 978 N N . PHE A 1 124 ? -25.549 15.541 37.884 1.00 75.44 124 PHE A N 1
ATOM 979 C CA . PHE A 1 124 ? -26.199 15.040 39.098 1.00 75.44 124 PHE A CA 1
ATOM 980 C C . PHE A 1 124 ? -25.486 15.488 40.381 1.00 75.44 124 PHE A C 1
ATOM 982 O O . PHE A 1 124 ? -26.159 15.738 41.376 1.00 75.44 124 PHE A O 1
ATOM 989 N N . SER A 1 125 ? -24.159 15.650 40.360 1.00 74.81 125 SER A N 1
ATOM 990 C CA . SER A 1 125 ? -23.389 16.205 41.485 1.00 74.81 125 SER A CA 1
ATOM 991 C C . SER A 1 125 ? -23.570 17.714 41.676 1.00 74.81 125 SER A C 1
ATOM 993 O O . SER A 1 125 ? -23.268 18.224 42.748 1.00 74.81 125 SER A O 1
ATOM 995 N N . LEU A 1 126 ? -24.065 18.424 40.660 1.00 69.94 126 LEU A N 1
ATOM 996 C CA . LEU A 1 126 ? -24.323 19.866 40.700 1.00 69.94 126 LEU A CA 1
ATOM 997 C C . LEU A 1 126 ? -25.783 20.211 41.013 1.00 69.94 126 LEU A C 1
ATOM 999 O O . LEU A 1 126 ? -26.133 21.388 40.985 1.00 69.94 126 LEU A O 1
ATOM 1003 N N . LYS A 1 127 ? -26.649 19.223 41.285 1.00 63.38 127 LYS A N 1
ATOM 1004 C CA . LYS A 1 127 ? -28.062 19.478 41.582 1.00 63.38 127 LYS A CA 1
ATOM 1005 C C . LYS A 1 127 ? -28.158 20.239 42.917 1.00 63.38 127 LYS A C 1
ATOM 1007 O O . LYS A 1 127 ? -27.821 19.654 43.946 1.00 63.38 127 LYS A O 1
ATOM 1012 N N . PRO A 1 128 ? -28.592 21.513 42.934 1.00 61.53 128 PRO A N 1
ATOM 1013 C CA . PRO A 1 128 ? -28.769 22.225 44.187 1.00 61.53 128 PRO A CA 1
ATOM 1014 C C . PRO A 1 128 ? -29.953 21.606 44.932 1.00 61.53 128 PRO A C 1
ATOM 1016 O O . PRO A 1 128 ? -31.026 21.405 44.358 1.00 61.53 128 PRO A O 1
ATOM 1019 N N . THR A 1 129 ? -29.741 21.271 46.201 1.00 61.94 129 THR A N 1
ATOM 1020 C CA . THR A 1 129 ? -30.811 20.987 47.157 1.00 61.94 129 THR A CA 1
ATOM 1021 C C . THR A 1 129 ? -31.633 22.266 47.311 1.00 61.94 129 THR A C 1
ATOM 1023 O O . THR A 1 129 ? -31.153 23.236 47.894 1.00 61.94 129 THR A O 1
ATOM 1026 N N . LEU A 1 130 ? -32.821 22.282 46.703 1.00 46.62 130 LEU A N 1
ATO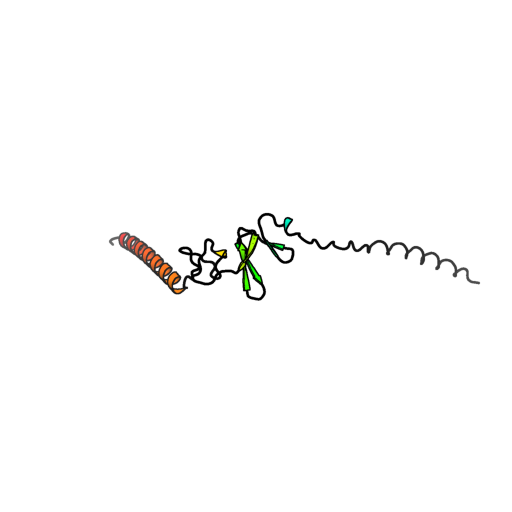M 1027 C CA . LEU A 1 130 ? -33.890 23.229 47.028 1.00 46.62 130 LEU A CA 1
ATOM 1028 C C . LEU A 1 130 ? -34.564 22.798 48.330 1.00 46.62 130 LEU A C 1
ATOM 1030 O O . LEU A 1 130 ? -34.771 21.572 48.486 1.00 46.62 130 LEU A O 1
#

Radius of gyration: 35.51 Å; chains: 1; bounding box: 52×70×119 Å

pLDDT: mean 79.55, std 19.45, range [41.75, 98.62]

Secondary structure (DSSP, 8-state):
--S-SSTTSSSSSSSSTTSSSS------------GGG-TTEEEETTEEEETT-EEEETTEEEEE-TTS-EEEPBPTTSB-SSGGGBTTS-EETTEE----HHHHHHHHHHHHHHHHHHHHHHHHHT----

Foldseek 3Di:
DDPPPDPVPVPVVVPPVPPPPPPPPPPPPPPQCDQVNQDQAEDDPSDGDHALDWDADPNFIWGQHRVRDTGGADEFFDFADALSSHPQSDQDPRTRHHDDPVNVVVVVVVVVVVVVVVVVVVVVVPDDDD